Protein AF-A0A957VNT6-F1 (afdb_monomer_lite)

pLDDT: mean 96.4, std 3.69, range [74.88, 98.44]

Foldseek 3Di:
DDPCVQFVCSVPDPDPPCVVPNGDGPVNVVVVVVVVVCCVPVNCPPVVVVVVVVVVVVVVCVVVVND

Radius of gyration: 15.48 Å; chains: 1; bounding box: 37×26×35 Å

Secondary structure (DSSP, 8-state):
--GGGG-THHHH-----TTTSPPPPHHHHHHHHHHHHHHHHHS--HHHHHHHHHHHHHHHHHHTT--

Structure (mmCIF, N/CA/C/O backbone):
data_AF-A0A957VNT6-F1
#
_entry.id   AF-A0A957VNT6-F1
#
loop_
_atom_site.group_PDB
_atom_site.id
_atom_site.type_symbol
_atom_site.label_atom_id
_atom_site.label_alt_id
_atom_site.label_comp_id
_atom_site.label_asym_id
_atom_site.label_entity_id
_atom_site.label_seq_id
_atom_site.pdbx_PDB_ins_code
_atom_site.Cartn_x
_atom_site.Cartn_y
_atom_site.Cartn_z
_atom_site.occupancy
_atom_site.B_iso_or_equiv
_atom_site.auth_seq_id
_atom_site.auth_comp_id
_atom_site.auth_asym_id
_atom_site.auth_atom_id
_atom_site.pdbx_PDB_model_num
ATOM 1 N N . MET A 1 1 ? -20.547 -12.624 0.365 1.00 74.88 1 MET A N 1
ATOM 2 C CA . MET A 1 1 ? -19.906 -11.554 1.157 1.00 74.88 1 MET A CA 1
ATOM 3 C C . MET A 1 1 ? -19.962 -10.269 0.359 1.00 74.88 1 MET A C 1
ATOM 5 O O . MET A 1 1 ? -19.741 -10.307 -0.846 1.00 74.88 1 MET A O 1
ATOM 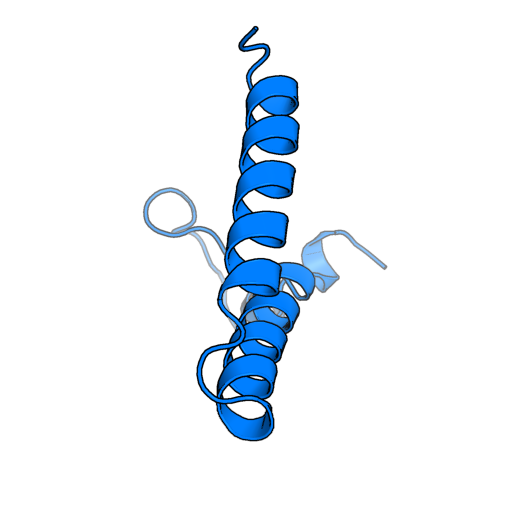9 N N . SER A 1 2 ? -20.326 -9.171 1.009 1.00 93.88 2 SER A N 1
ATOM 10 C CA . SER A 1 2 ? -20.342 -7.835 0.416 1.00 93.88 2 SER A CA 1
ATOM 11 C C . SER A 1 2 ? -18.926 -7.262 0.351 1.00 93.88 2 SER A C 1
ATOM 13 O O . SER A 1 2 ? -18.069 -7.614 1.158 1.00 93.88 2 SER A O 1
ATOM 15 N N . ILE A 1 3 ? -18.687 -6.312 -0.556 1.00 95.00 3 ILE A N 1
ATOM 16 C CA . ILE A 1 3 ? -17.455 -5.509 -0.555 1.00 95.00 3 ILE A CA 1
ATOM 17 C C . ILE A 1 3 ? -17.239 -4.808 0.793 1.00 95.00 3 ILE A C 1
ATOM 19 O O . ILE A 1 3 ? -16.101 -4.668 1.227 1.00 95.00 3 ILE A O 1
ATOM 23 N N . ARG A 1 4 ? -18.321 -4.434 1.492 1.00 95.56 4 ARG A N 1
ATOM 24 C CA . ARG A 1 4 ? -18.264 -3.812 2.823 1.00 95.56 4 ARG A CA 1
ATOM 25 C C . ARG A 1 4 ? -17.587 -4.717 3.856 1.00 95.56 4 ARG A C 1
ATOM 27 O O . ARG A 1 4 ? -16.848 -4.209 4.692 1.00 95.56 4 ARG A O 1
ATOM 34 N N . ASP A 1 5 ? -17.786 -6.030 3.759 1.00 96.75 5 ASP A N 1
ATOM 35 C CA . ASP A 1 5 ? -17.255 -7.009 4.719 1.00 96.75 5 ASP A CA 1
ATOM 36 C C . ASP A 1 5 ? -15.724 -7.109 4.651 1.00 96.75 5 ASP A C 1
ATOM 38 O O . ASP A 1 5 ? -15.085 -7.583 5.584 1.00 96.75 5 ASP A O 1
ATOM 42 N N . ARG A 1 6 ? -15.114 -6.622 3.561 1.00 97.44 6 ARG A N 1
ATOM 43 C CA . ARG A 1 6 ? -13.658 -6.603 3.379 1.00 97.44 6 ARG A CA 1
ATOM 44 C C . ARG A 1 6 ? -12.959 -5.482 4.146 1.00 97.44 6 ARG A C 1
ATOM 46 O O . ARG A 1 6 ? -11.736 -5.420 4.101 1.00 97.44 6 ARG A O 1
ATOM 53 N N . PHE A 1 7 ? -13.698 -4.599 4.816 1.00 97.75 7 PHE A N 1
ATOM 54 C CA . PHE A 1 7 ? -13.167 -3.439 5.533 1.00 97.75 7 PHE A CA 1
ATOM 55 C C . PHE A 1 7 ? -13.631 -3.479 6.998 1.00 97.75 7 PHE A C 1
ATOM 57 O O . PHE A 1 7 ? -14.731 -3.007 7.304 1.00 97.75 7 PHE A O 1
ATOM 64 N N . PRO A 1 8 ? -12.807 -4.005 7.924 1.00 97.12 8 PRO A N 1
ATOM 65 C CA . PRO A 1 8 ? -13.220 -4.254 9.310 1.00 97.12 8 PRO A CA 1
ATOM 66 C C . PRO A 1 8 ? -13.744 -3.016 10.049 1.00 97.12 8 PRO A C 1
ATOM 68 O O . PRO A 1 8 ? -14.686 -3.106 10.826 1.00 97.12 8 PRO A O 1
ATOM 71 N N . ILE A 1 9 ? -13.207 -1.827 9.751 1.00 96.62 9 I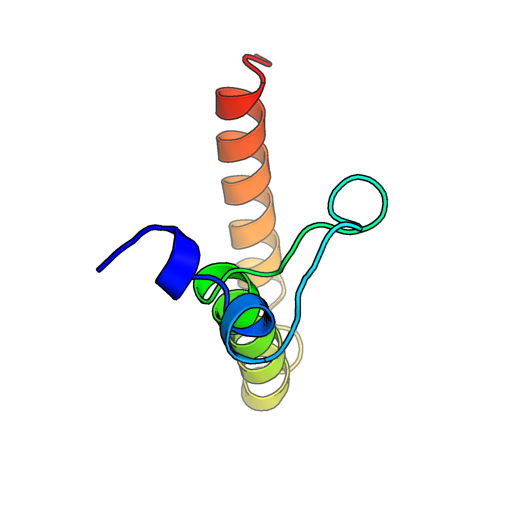LE A N 1
ATOM 72 C CA . ILE A 1 9 ? -13.616 -0.569 10.399 1.00 96.62 9 ILE A CA 1
ATOM 73 C C . ILE A 1 9 ? -15.119 -0.272 10.269 1.00 96.62 9 ILE A C 1
ATOM 75 O O . ILE A 1 9 ? -15.702 0.387 11.128 1.00 96.62 9 ILE A O 1
ATOM 79 N N . PHE A 1 10 ? -15.765 -0.774 9.216 1.00 96.69 10 PHE A N 1
ATOM 80 C CA . PHE A 1 10 ? -17.190 -0.575 8.976 1.00 96.69 10 PHE A CA 1
ATOM 81 C C . PHE A 1 10 ? -18.101 -1.444 9.856 1.00 96.69 10 PHE A C 1
ATOM 83 O O . PHE A 1 10 ? -19.319 -1.236 9.820 1.00 96.69 10 PHE A O 1
ATOM 90 N N . GLN A 1 11 ? -17.545 -2.397 10.614 1.00 95.94 11 GLN A N 1
ATOM 91 C CA . GLN A 1 11 ? -18.282 -3.190 11.603 1.00 95.94 11 GLN A CA 1
ATOM 92 C C . GLN A 1 11 ? -18.671 -2.332 12.813 1.00 95.94 11 GLN A C 1
ATOM 94 O O . GLN A 1 11 ? -19.809 -2.403 13.267 1.00 95.94 11 GLN A O 1
ATOM 99 N N . ASP A 1 12 ? -17.768 -1.450 13.254 1.00 96.38 12 ASP A N 1
ATOM 100 C CA . ASP A 1 12 ? -17.929 -0.702 14.508 1.00 96.38 12 ASP A CA 1
ATOM 101 C C . ASP A 1 12 ? -18.054 0.816 14.324 1.00 96.38 12 ASP A C 1
ATOM 103 O O . ASP A 1 12 ? -18.319 1.539 15.290 1.00 96.38 12 ASP A O 1
ATOM 107 N N . LYS A 1 13 ? -17.811 1.339 13.111 1.00 96.56 13 LYS A N 1
ATOM 108 C CA . LYS A 1 13 ? -17.760 2.786 12.846 1.00 96.56 13 LYS A CA 1
ATOM 109 C C . LYS A 1 13 ? -18.561 3.201 11.615 1.00 96.56 13 LYS A C 1
ATOM 111 O O . LYS A 1 13 ? -18.439 2.635 10.527 1.00 96.56 13 LYS A O 1
ATOM 116 N N . THR A 1 14 ? -19.281 4.312 11.759 1.00 96.75 14 THR A N 1
ATOM 117 C CA . THR A 1 14 ? -19.788 5.109 10.633 1.00 96.75 14 THR A CA 1
ATOM 118 C C . THR A 1 14 ? -18.647 5.964 10.084 1.00 96.75 14 THR A C 1
ATOM 120 O O . THR A 1 14 ? -18.423 7.093 10.514 1.00 96.75 14 THR A O 1
ATOM 123 N N . TYR A 1 15 ? -17.866 5.390 9.173 1.00 96.12 15 TYR A N 1
ATOM 124 C CA . TYR A 1 15 ? -16.644 6.004 8.656 1.00 96.12 15 TYR A CA 1
ATOM 125 C C . TYR A 1 15 ? -16.923 6.868 7.417 1.00 96.12 15 TYR A C 1
ATOM 127 O O . TYR A 1 15 ? -17.062 6.358 6.308 1.00 96.12 15 TYR A O 1
ATOM 135 N N . ILE A 1 16 ? -17.007 8.185 7.619 1.00 95.94 16 ILE A N 1
ATOM 136 C CA . ILE A 1 16 ? -17.321 9.185 6.577 1.00 95.94 16 ILE A CA 1
ATOM 137 C C . ILE A 1 16 ? -16.113 10.062 6.193 1.00 95.94 16 ILE A C 1
ATOM 139 O O . ILE A 1 16 ? -16.272 11.108 5.576 1.00 95.94 16 ILE A O 1
ATOM 143 N N . ASN A 1 17 ? -14.901 9.630 6.558 1.00 95.25 17 ASN A N 1
ATOM 144 C CA . ASN A 1 17 ? -13.634 10.359 6.392 1.00 95.25 17 ASN A CA 1
ATOM 145 C C . ASN A 1 17 ? -12.748 9.799 5.250 1.00 95.25 17 ASN A C 1
ATOM 147 O O . ASN A 1 17 ? -11.536 10.004 5.212 1.00 95.25 17 ASN A O 1
ATOM 151 N N . SER A 1 18 ? -13.327 9.059 4.302 1.00 95.44 18 SER A N 1
ATOM 152 C CA . SER A 1 18 ? -12.540 8.338 3.288 1.00 95.44 18 SER A CA 1
ATOM 153 C C . SER A 1 18 ? -11.679 9.237 2.392 1.00 95.44 18 SER A C 1
ATOM 155 O O . SER A 1 18 ? -10.690 8.772 1.833 1.00 95.44 18 SER A O 1
ATOM 157 N N . CYS A 1 19 ? -12.042 10.516 2.241 1.00 95.94 19 CYS A N 1
ATOM 158 C CA . CYS A 1 19 ? -11.297 11.475 1.424 1.00 95.94 19 CYS A CA 1
ATOM 159 C C . CYS A 1 19 ? -9.980 11.938 2.061 1.00 95.94 19 CYS A C 1
ATOM 161 O O . CYS A 1 19 ? -9.066 12.304 1.329 1.00 95.94 19 CYS A O 1
ATOM 163 N N . SER A 1 20 ? -9.868 11.922 3.392 1.00 96.75 20 SER A N 1
ATOM 164 C CA . SER A 1 20 ? -8.610 12.229 4.082 1.00 96.75 20 SER A CA 1
ATOM 165 C C . SER A 1 20 ? -7.835 10.950 4.391 1.00 96.75 20 SER A C 1
ATOM 167 O O . SER A 1 20 ? -6.615 10.928 4.252 1.00 96.75 20 SER A O 1
ATOM 169 N N . GLN A 1 21 ? -8.518 9.860 4.749 1.00 95.50 21 GLN A N 1
ATOM 170 C CA . GLN A 1 21 ? -7.873 8.563 4.936 1.00 95.50 21 GLN A CA 1
ATOM 171 C C . GLN A 1 21 ? -8.774 7.436 4.438 1.00 95.50 21 GLN A C 1
ATOM 173 O O . GLN A 1 21 ? -9.908 7.301 4.875 1.00 95.50 21 GLN A O 1
ATOM 178 N N . GLY A 1 22 ? -8.274 6.612 3.518 1.00 95.94 22 GLY A N 1
ATOM 179 C CA . GLY A 1 22 ? -9.017 5.450 3.036 1.00 95.94 22 GLY A CA 1
ATOM 180 C C . GLY A 1 22 ? -9.170 4.379 4.121 1.00 95.94 22 GLY A C 1
ATOM 181 O O . GLY A 1 22 ? -8.244 4.133 4.895 1.00 95.94 22 GLY A O 1
ATOM 182 N N . ALA A 1 23 ? -10.322 3.706 4.155 1.00 97.00 23 ALA A N 1
ATOM 183 C CA . ALA A 1 23 ? -10.505 2.521 4.987 1.00 97.00 23 ALA A CA 1
ATOM 184 C C . ALA A 1 23 ? -9.572 1.393 4.512 1.00 97.00 23 ALA A C 1
ATOM 186 O O . ALA A 1 23 ? -9.517 1.091 3.320 1.00 97.00 23 ALA A O 1
ATOM 187 N N . LEU A 1 24 ? -8.861 0.751 5.441 1.00 97.31 24 LEU A N 1
ATOM 188 C CA . LEU A 1 24 ? -7.993 -0.383 5.122 1.00 97.31 24 LEU A CA 1
ATOM 189 C C . LEU A 1 24 ? -8.833 -1.640 4.884 1.00 97.31 24 LEU A C 1
ATOM 191 O O . LEU A 1 24 ? -9.670 -2.001 5.716 1.00 97.31 24 LEU A O 1
ATOM 195 N N . SER A 1 25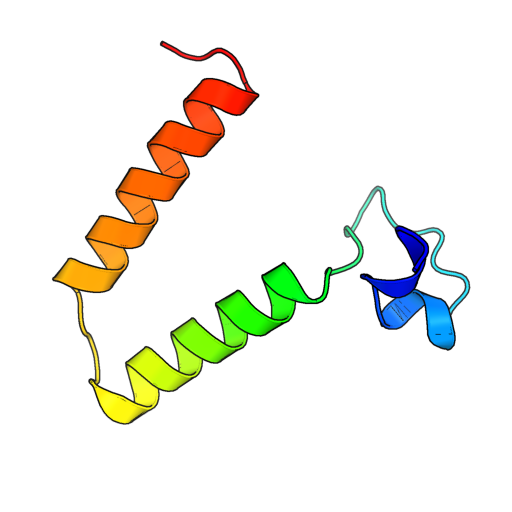 ? -8.601 -2.304 3.753 1.00 97.81 25 SER A N 1
ATOM 196 C CA . SER A 1 25 ? -9.162 -3.628 3.501 1.00 97.81 25 SER A CA 1
ATOM 197 C C . SER A 1 25 ? -8.363 -4.709 4.231 1.00 97.81 25 SER A C 1
ATOM 199 O O . SER A 1 25 ? -7.210 -4.494 4.613 1.00 97.81 25 SER A O 1
ATOM 201 N N . VAL A 1 26 ? -8.961 -5.892 4.378 1.00 98.19 26 VAL A N 1
ATOM 202 C CA . VAL A 1 26 ? -8.287 -7.087 4.908 1.00 98.19 26 VAL A CA 1
ATOM 203 C C . VAL A 1 26 ? -6.987 -7.397 4.156 1.00 98.19 26 VAL A C 1
ATOM 205 O O . VAL A 1 26 ? -5.968 -7.586 4.806 1.00 98.19 26 VAL A O 1
ATOM 208 N N . ASP A 1 27 ? -6.968 -7.304 2.821 1.00 97.50 27 ASP A N 1
ATOM 209 C CA . ASP A 1 27 ? -5.758 -7.547 2.019 1.00 97.50 27 ASP A CA 1
ATOM 210 C C . ASP A 1 27 ? -4.618 -6.582 2.369 1.00 97.50 27 ASP A C 1
ATOM 212 O O . ASP A 1 27 ? -3.456 -6.978 2.440 1.00 97.50 27 ASP A O 1
ATOM 216 N N . VAL A 1 28 ? -4.934 -5.297 2.582 1.00 97.50 28 VAL A N 1
ATOM 217 C CA . VAL A 1 28 ? -3.913 -4.300 2.928 1.00 97.50 28 VAL A CA 1
ATOM 218 C C . VAL A 1 28 ? -3.367 -4.590 4.323 1.00 97.50 28 VAL A C 1
ATOM 220 O O . VAL A 1 28 ? -2.154 -4.579 4.518 1.00 97.50 28 VAL A O 1
ATOM 223 N N . ILE A 1 29 ? -4.243 -4.901 5.283 1.00 98.31 29 ILE A N 1
ATOM 224 C CA . ILE A 1 29 ? -3.846 -5.281 6.645 1.00 98.31 29 ILE A CA 1
ATOM 225 C C . ILE A 1 29 ? -2.924 -6.509 6.610 1.00 98.31 29 ILE A C 1
ATOM 227 O O . ILE A 1 29 ? -1.858 -6.497 7.227 1.00 98.31 29 ILE A O 1
ATOM 231 N N . GLU A 1 30 ? -3.291 -7.543 5.854 1.00 98.38 30 GLU A N 1
ATOM 232 C CA . GLU A 1 30 ? -2.500 -8.766 5.703 1.00 98.38 30 GLU A CA 1
ATOM 233 C C . GLU A 1 30 ? -1.140 -8.506 5.045 1.00 98.38 30 GLU A C 1
ATOM 235 O O . GLU A 1 30 ? -0.136 -9.068 5.489 1.00 98.38 30 GLU A O 1
ATOM 240 N N . ALA A 1 31 ? -1.067 -7.621 4.045 1.00 97.56 31 ALA A N 1
ATOM 241 C CA . ALA A 1 31 ? 0.191 -7.236 3.407 1.00 97.56 31 ALA A CA 1
ATOM 242 C C . ALA A 1 31 ? 1.151 -6.539 4.387 1.00 97.56 31 ALA A C 1
ATOM 244 O O . ALA A 1 31 ? 2.342 -6.858 4.413 1.00 97.56 31 ALA A O 1
ATOM 245 N N . TYR A 1 32 ? 0.641 -5.644 5.244 1.00 97.69 32 TYR A N 1
ATOM 246 C CA . TYR A 1 32 ? 1.438 -5.035 6.317 1.00 97.69 32 TYR A CA 1
ATOM 247 C C . TYR A 1 32 ? 1.925 -6.079 7.322 1.00 97.69 32 TYR A C 1
ATOM 249 O O . TYR A 1 32 ? 3.096 -6.081 7.697 1.00 97.69 32 TYR A O 1
ATOM 257 N N . GLN A 1 33 ? 1.050 -6.993 7.745 1.00 98.38 33 GLN A N 1
ATOM 258 C CA . GLN A 1 33 ? 1.435 -8.065 8.662 1.00 98.38 33 GLN A CA 1
ATOM 259 C C . GLN A 1 33 ? 2.487 -8.992 8.044 1.00 98.38 33 GLN A C 1
ATOM 261 O O . GLN A 1 33 ? 3.409 -9.407 8.738 1.00 98.38 33 GLN A O 1
ATOM 266 N N . ALA A 1 34 ? 2.381 -9.298 6.748 1.00 97.19 34 ALA A N 1
ATOM 267 C CA . ALA A 1 34 ? 3.378 -10.080 6.028 1.00 97.19 34 ALA A CA 1
ATOM 268 C C . ALA A 1 34 ? 4.731 -9.366 5.985 1.00 97.19 34 ALA A C 1
ATOM 270 O O . ALA A 1 34 ? 5.741 -9.991 6.274 1.00 97.19 34 ALA A O 1
ATOM 271 N N . TYR A 1 35 ? 4.752 -8.059 5.713 1.00 96.75 35 TYR A N 1
ATOM 272 C CA . TYR A 1 35 ? 5.980 -7.266 5.773 1.00 96.75 35 TYR A CA 1
ATOM 273 C C . TYR A 1 35 ? 6.644 -7.321 7.161 1.00 96.75 35 TYR A C 1
ATOM 275 O O . TYR A 1 35 ? 7.851 -7.534 7.260 1.00 96.75 35 TYR A O 1
ATOM 283 N N . LEU A 1 36 ? 5.860 -7.182 8.236 1.00 97.75 36 LEU A N 1
ATOM 284 C CA . LEU A 1 36 ? 6.382 -7.271 9.604 1.00 97.75 36 LEU A CA 1
ATOM 285 C C . LEU A 1 36 ? 6.914 -8.674 9.934 1.00 97.75 36 LEU A C 1
ATOM 287 O O . LEU A 1 36 ? 7.956 -8.783 10.576 1.00 97.75 36 LEU A O 1
ATOM 291 N N . ARG A 1 37 ? 6.235 -9.735 9.472 1.00 98.06 37 ARG A N 1
ATOM 292 C CA . ARG A 1 37 ? 6.715 -11.120 9.618 1.00 98.06 37 ARG A CA 1
ATOM 293 C C . ARG A 1 37 ? 8.009 -11.355 8.849 1.00 98.06 37 ARG A C 1
ATOM 295 O O . ARG A 1 37 ? 8.954 -11.865 9.436 1.00 98.06 37 ARG A O 1
ATOM 302 N N . ASP A 1 38 ? 8.075 -10.927 7.587 1.00 97.50 38 ASP A N 1
ATOM 303 C CA . ASP A 1 38 ? 9.283 -11.025 6.761 1.00 97.50 38 ASP A CA 1
ATOM 304 C C . ASP A 1 38 ? 10.471 -10.379 7.488 1.00 97.50 38 ASP A C 1
ATOM 306 O O . ASP A 1 38 ? 11.548 -10.966 7.564 1.00 97.50 38 ASP A O 1
ATOM 310 N N . TRP A 1 39 ? 10.266 -9.199 8.082 1.00 97.12 39 TRP A N 1
ATOM 311 C CA . TRP A 1 39 ? 11.306 -8.534 8.862 1.00 97.12 39 TRP A CA 1
ATOM 312 C C . TRP A 1 39 ? 11.690 -9.347 10.103 1.00 97.12 39 TRP A C 1
ATOM 314 O O . TRP A 1 39 ? 12.865 -9.626 10.334 1.00 97.12 39 TRP A O 1
ATOM 324 N N . GLN A 1 40 ? 10.712 -9.769 10.901 1.00 98.00 40 GLN A N 1
ATOM 325 C CA . GLN A 1 40 ? 10.979 -10.513 12.130 1.00 98.00 40 GLN A CA 1
ATOM 326 C C . GLN A 1 40 ? 11.723 -11.835 11.877 1.00 98.00 40 GLN A C 1
ATOM 328 O O . GLN A 1 40 ? 12.595 -12.204 12.661 1.00 98.00 40 GLN A O 1
ATOM 333 N N . GLU A 1 41 ? 11.381 -12.545 10.804 1.00 98.06 41 GLU A N 1
ATOM 334 C CA . GLU A 1 41 ? 11.899 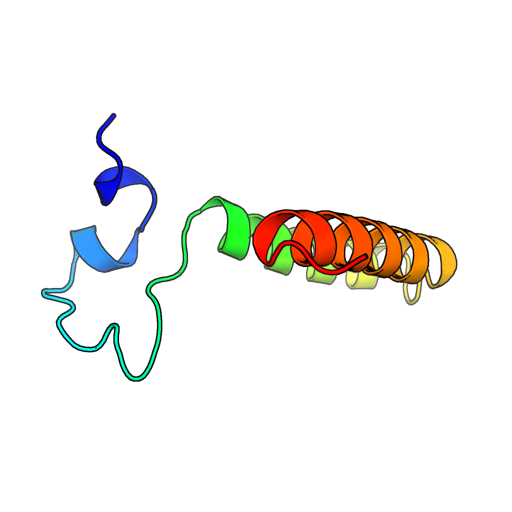-13.884 10.509 1.00 98.06 41 GLU A CA 1
ATOM 335 C C . GLU A 1 41 ? 13.194 -13.858 9.690 1.00 98.06 41 GLU A C 1
ATOM 337 O O . GLU A 1 41 ? 14.055 -14.718 9.872 1.00 98.06 41 GLU A O 1
ATOM 342 N N . GLN A 1 42 ? 13.342 -12.889 8.785 1.00 97.44 42 GLN A N 1
ATOM 343 C CA . GLN A 1 42 ? 14.411 -12.873 7.777 1.00 97.44 42 GLN A CA 1
ATOM 344 C C . GLN A 1 42 ? 15.328 -11.647 7.909 1.00 97.44 42 GLN A C 1
ATOM 346 O O . GLN A 1 42 ? 16.301 -11.510 7.166 1.00 97.44 42 GLN A O 1
ATOM 351 N N . GLY A 1 43 ? 15.041 -10.743 8.849 1.00 96.56 43 GLY A N 1
ATOM 352 C CA . GLY A 1 43 ? 15.773 -9.497 9.034 1.00 96.56 43 GLY A CA 1
ATOM 353 C C . GLY A 1 43 ? 15.461 -8.512 7.914 1.00 96.56 43 GLY A C 1
ATOM 354 O O . GLY A 1 43 ? 14.412 -7.883 7.890 1.00 96.56 43 GLY A O 1
ATOM 355 N N . SER A 1 44 ? 16.384 -8.361 6.974 1.00 93.38 44 SER A N 1
ATOM 356 C CA . SER A 1 44 ? 16.230 -7.460 5.832 1.00 93.38 44 SER A CA 1
ATOM 357 C C . SER A 1 44 ? 16.311 -8.248 4.520 1.00 93.38 44 SER A C 1
ATOM 359 O O . SER A 1 44 ? 17.346 -8.169 3.848 1.00 93.38 44 SER A O 1
ATOM 361 N N . PRO A 1 45 ? 15.273 -9.027 4.142 1.00 96.88 45 PRO A N 1
ATOM 362 C CA . PRO A 1 45 ? 15.229 -9.777 2.883 1.00 96.88 45 PRO A CA 1
ATOM 363 C C . PRO A 1 45 ? 15.051 -8.824 1.689 1.00 96.88 45 PRO A C 1
ATOM 365 O O . PRO A 1 45 ? 13.997 -8.741 1.056 1.00 96.88 45 PRO A O 1
ATOM 368 N N . TRP A 1 46 ? 16.108 -8.067 1.405 1.00 96.44 46 TRP A N 1
ATOM 369 C CA . TRP A 1 46 ? 16.088 -6.906 0.524 1.00 96.44 46 TRP A CA 1
ATOM 370 C C . TRP A 1 46 ? 15.628 -7.241 -0.893 1.00 96.44 46 TRP A C 1
ATOM 372 O O . TRP A 1 46 ? 14.723 -6.589 -1.409 1.00 96.44 46 TRP A O 1
ATOM 382 N N . ASP A 1 47 ? 16.177 -8.299 -1.491 1.00 97.50 47 ASP A N 1
ATOM 383 C CA . ASP A 1 47 ? 15.839 -8.700 -2.860 1.00 97.50 47 ASP A CA 1
ATOM 384 C C . ASP A 1 47 ? 14.349 -9.036 -3.009 1.00 97.50 47 ASP A C 1
ATOM 386 O O . ASP A 1 47 ? 13.713 -8.668 -3.999 1.00 97.50 47 ASP A O 1
ATOM 390 N N . ALA A 1 48 ? 13.753 -9.670 -1.994 1.00 96.12 48 ALA A N 1
ATOM 391 C CA . ALA A 1 48 ? 12.329 -9.987 -1.991 1.00 96.12 48 ALA A CA 1
ATOM 392 C C . ALA A 1 48 ? 11.466 -8.719 -1.888 1.00 96.12 48 ALA A C 1
ATOM 394 O O . ALA A 1 48 ? 10.456 -8.593 -2.585 1.00 96.12 48 ALA A O 1
ATOM 395 N N . TRP A 1 49 ? 11.857 -7.762 -1.043 1.00 96.31 49 TRP A N 1
ATOM 396 C CA . TRP A 1 49 ? 11.147 -6.488 -0.901 1.00 96.31 49 TRP A CA 1
ATOM 397 C C . TRP A 1 49 ? 11.243 -5.623 -2.156 1.00 96.31 49 TRP A C 1
ATOM 399 O O . TRP A 1 49 ? 10.227 -5.087 -2.601 1.00 96.31 49 TRP A O 1
ATOM 409 N N . VAL A 1 50 ? 12.423 -5.542 -2.773 1.00 97.81 50 VAL A N 1
ATOM 410 C CA . VAL A 1 50 ? 12.606 -4.851 -4.057 1.00 97.81 50 VAL A CA 1
ATOM 411 C C . VAL A 1 50 ? 11.778 -5.528 -5.151 1.00 97.81 50 VAL A C 1
ATOM 413 O O . VAL A 1 50 ? 11.078 -4.843 -5.891 1.00 97.81 50 VAL A O 1
ATOM 416 N N . GLY A 1 51 ? 11.750 -6.863 -5.206 1.00 97.94 51 GLY A N 1
ATOM 417 C CA . GLY A 1 51 ? 10.892 -7.593 -6.142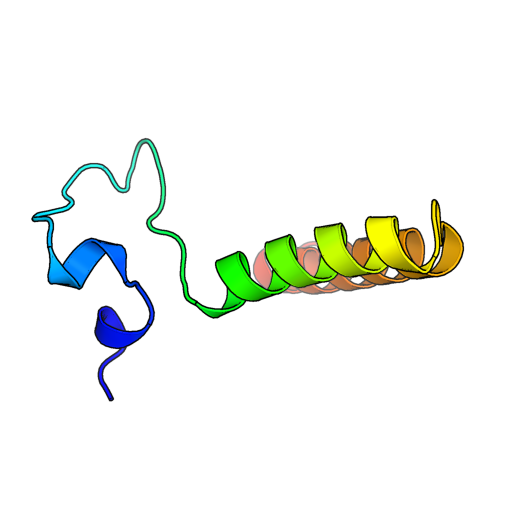 1.00 97.94 51 GLY A CA 1
ATOM 418 C C . GLY A 1 51 ? 9.401 -7.262 -5.977 1.00 97.94 51 GLY A C 1
ATOM 419 O O . GLY A 1 51 ? 8.709 -6.994 -6.963 1.00 97.94 51 GLY A O 1
ATOM 420 N N . LYS A 1 52 ? 8.901 -7.204 -4.733 1.00 96.88 52 LYS A N 1
ATOM 421 C CA . LYS A 1 52 ? 7.517 -6.784 -4.431 1.00 96.88 52 LYS A CA 1
ATOM 422 C C . LYS A 1 52 ? 7.252 -5.334 -4.861 1.00 96.88 52 LYS A C 1
ATOM 424 O O . LYS A 1 52 ? 6.177 -5.041 -5.393 1.00 96.88 52 LYS A O 1
ATOM 429 N N . LEU A 1 53 ? 8.218 -4.435 -4.662 1.00 97.56 53 LEU A N 1
ATOM 430 C CA . LEU A 1 53 ? 8.117 -3.041 -5.091 1.00 97.56 53 LEU A CA 1
ATOM 431 C C . LEU A 1 53 ? 8.001 -2.936 -6.616 1.00 97.56 53 LEU A C 1
ATOM 433 O O . LEU A 1 53 ? 7.094 -2.263 -7.103 1.00 97.56 53 LEU A O 1
ATOM 437 N N . GLU A 1 54 ? 8.854 -3.627 -7.370 1.00 98.44 54 GLU A N 1
ATOM 438 C CA . GLU A 1 54 ? 8.833 -3.577 -8.837 1.00 98.44 54 GLU A CA 1
ATOM 439 C C . GLU A 1 54 ? 7.540 -4.149 -9.428 1.00 98.44 54 GLU A C 1
ATOM 441 O O . GLU A 1 54 ? 6.955 -3.554 -10.340 1.00 98.44 54 GLU A O 1
ATOM 446 N N . ALA A 1 55 ? 7.025 -5.245 -8.864 1.00 97.88 55 ALA A N 1
ATOM 447 C CA . ALA A 1 55 ? 5.718 -5.780 -9.241 1.00 97.88 55 ALA A CA 1
ATOM 448 C C . ALA A 1 55 ? 4.590 -4.766 -8.971 1.00 97.88 55 ALA A C 1
ATOM 450 O O . ALA A 1 55 ? 3.715 -4.556 -9.814 1.00 97.88 55 ALA A O 1
ATOM 451 N N . THR A 1 56 ? 4.641 -4.081 -7.824 1.00 97.19 56 THR A N 1
ATOM 452 C CA . THR A 1 56 ? 3.671 -3.036 -7.464 1.00 97.19 56 THR A CA 1
ATOM 453 C C . THR A 1 56 ? 3.752 -1.841 -8.414 1.00 97.19 56 THR A C 1
ATOM 455 O O . THR A 1 56 ? 2.715 -1.333 -8.840 1.00 97.19 56 THR A O 1
ATOM 458 N N . ARG A 1 57 ? 4.962 -1.414 -8.806 1.00 97.88 57 ARG A N 1
ATOM 459 C CA . ARG A 1 57 ? 5.159 -0.335 -9.787 1.00 97.88 57 ARG A CA 1
ATOM 460 C C . ARG A 1 57 ? 4.518 -0.675 -11.131 1.00 97.88 57 ARG A C 1
ATOM 462 O O . ARG A 1 57 ? 3.804 0.163 -11.674 1.00 97.88 57 ARG A O 1
ATOM 469 N N . HIS A 1 58 ? 4.708 -1.897 -11.630 1.00 98.06 58 HIS A N 1
ATOM 470 C CA . HIS A 1 58 ? 4.090 -2.351 -12.880 1.00 98.06 58 HIS A CA 1
ATOM 471 C C . HIS A 1 58 ? 2.561 -2.409 -12.786 1.00 98.06 58 HIS A C 1
ATOM 473 O O . HIS A 1 58 ? 1.867 -1.913 -13.674 1.00 98.06 58 HIS A O 1
ATOM 479 N N . ALA A 1 59 ? 2.022 -2.965 -11.698 1.00 97.62 59 ALA A N 1
ATOM 480 C CA . ALA A 1 59 ? 0.578 -3.026 -11.485 1.00 97.62 59 ALA A CA 1
AT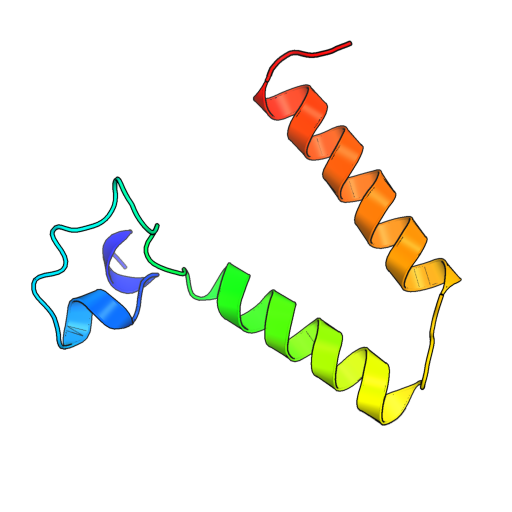OM 481 C C . ALA A 1 59 ? -0.046 -1.622 -11.407 1.00 97.62 59 ALA A C 1
ATOM 483 O O . ALA A 1 59 ? -1.077 -1.362 -12.029 1.00 97.62 59 ALA A O 1
ATOM 484 N N . PHE A 1 60 ? 0.601 -0.700 -10.689 1.00 97.69 60 PHE A N 1
ATOM 485 C CA . PHE A 1 60 ? 0.149 0.684 -10.592 1.00 97.69 60 PHE A CA 1
ATOM 486 C C . PHE A 1 60 ? 0.232 1.409 -11.938 1.00 97.69 60 PHE A C 1
ATOM 488 O O . PHE A 1 60 ? -0.715 2.104 -12.299 1.00 97.69 60 PHE A O 1
ATOM 495 N N . ALA A 1 61 ? 1.308 1.213 -12.708 1.00 98.31 61 ALA A N 1
ATOM 496 C CA . ALA A 1 61 ? 1.424 1.765 -14.056 1.00 98.31 61 ALA A CA 1
ATOM 497 C C . ALA A 1 61 ? 0.258 1.307 -14.949 1.00 98.31 61 ALA A C 1
ATOM 499 O O . ALA A 1 61 ? -0.388 2.141 -15.581 1.00 98.31 61 ALA A O 1
ATOM 500 N N . GLY A 1 62 ? -0.091 0.016 -14.909 1.00 97.75 62 GLY A N 1
ATOM 501 C CA . GLY A 1 62 ? -1.268 -0.518 -15.598 1.00 97.75 62 GLY A CA 1
ATOM 502 C C . GLY A 1 62 ? -2.586 0.108 -15.125 1.00 97.75 62 GLY A C 1
ATOM 503 O O . GLY A 1 62 ? -3.427 0.452 -15.952 1.00 97.75 62 GLY A O 1
ATOM 504 N N . LEU A 1 63 ? -2.749 0.321 -13.815 1.00 98.00 63 LEU A N 1
ATOM 505 C CA . LEU A 1 63 ? -3.944 0.947 -13.233 1.00 98.00 63 LEU A CA 1
ATOM 506 C C . LEU A 1 63 ? -4.153 2.387 -13.723 1.00 98.00 63 LEU A C 1
ATOM 508 O O . LEU A 1 63 ? -5.284 2.777 -14.008 1.00 98.00 63 LEU A O 1
ATOM 512 N N . VAL A 1 64 ? -3.081 3.177 -13.814 1.00 98.06 64 VAL A N 1
ATOM 513 C CA . VAL A 1 64 ? -3.148 4.584 -14.251 1.00 98.06 64 VAL A CA 1
ATOM 514 C C . VAL A 1 64 ? -2.901 4.766 -15.750 1.00 98.06 64 VAL A C 1
ATOM 516 O O . VAL A 1 64 ? -2.844 5.899 -16.225 1.00 98.06 64 VAL A O 1
ATOM 519 N N . ASN A 1 65 ? -2.758 3.668 -16.500 1.00 97.25 65 ASN A N 1
ATOM 520 C CA . ASN A 1 65 ? -2.415 3.664 -17.923 1.00 97.25 65 ASN A CA 1
ATOM 521 C C . ASN A 1 65 ? -1.128 4.460 -18.243 1.00 97.25 65 ASN A C 1
ATOM 523 O O . ASN A 1 65 ? -1.030 5.140 -19.267 1.00 97.25 65 ASN A O 1
ATOM 527 N N . ALA A 1 66 ? -0.138 4.381 -17.352 1.00 95.88 66 ALA A N 1
ATOM 528 C CA . ALA A 1 66 ? 1.220 4.835 -17.627 1.00 95.88 66 ALA A CA 1
ATOM 529 C C . ALA A 1 66 ? 1.976 3.750 -18.414 1.00 95.88 66 ALA A C 1
ATOM 531 O O . ALA A 1 66 ? 1.804 2.559 -18.152 1.00 95.88 66 ALA A O 1
ATOM 532 N N . ARG A 1 67 ? 2.787 4.175 -19.388 1.00 77.69 67 ARG A N 1
ATOM 533 C CA . ARG A 1 67 ? 3.642 3.312 -20.216 1.00 77.69 67 ARG A CA 1
ATOM 534 C C . ARG A 1 67 ? 5.100 3.476 -19.835 1.00 77.69 67 ARG A C 1
ATOM 536 O O . ARG A 1 67 ? 5.476 4.630 -19.529 1.00 77.69 67 ARG A O 1
#

Sequence (67 aa):
MSIRDRFPIFQDKTYINSCSQGALSVDVIEAYQAYLRDWQEQGSPWDAWVGKLEATRHAFAGLVNAR